Protein AF-A0A7X7R028-F1 (afdb_monomer_lite)

Foldseek 3Di:
DDQDPVLVVVLVVLLVVLVVLLVVLCCCCCPVVVDDPVVSCVVQLLSVLSVQQNVLSVVCVVVVDLCSNVVSLVSLCPRQQCQCVVDDPDPVCVSVNVSSVSSVVSSVSSVVD

Sequence (113 aa):
MSIKKSQNVIAIALAVLLLGTLLNSGYFFLGILKLSIGKWLAFNACSVAIIIYLLCFILFRISRKDFLLSVPLLPMYYYGTMGLFLMPWDAANAFAQITHILITINVGWIIYL

Secondary structure (DSSP, 8-state):
----HHHHHHHHHHHHHHHHHHHHHHIIIIIIS---HHHHHHH-HHHHHHHHHHHHHHHHHHH--THHHHTTHHHIIIIIITHHHHS--STTTHHHHHHHHHHHHHHHHHHH-

Radius of gyration: 14.29 Å; chains: 1; bounding box: 36×24×37 Å

pLDDT: mean 92.05, std 6.67, range [53.97, 97.88]

Structure (mmCIF, N/CA/C/O backbone):
data_AF-A0A7X7R028-F1
#
_entry.id   AF-A0A7X7R028-F1
#
loop_
_atom_site.group_PDB
_atom_site.id
_atom_site.type_symbol
_atom_site.label_atom_id
_atom_site.label_alt_id
_atom_site.label_comp_id
_atom_site.label_asym_id
_atom_site.label_entity_id
_atom_site.label_seq_id
_atom_site.pdbx_PDB_ins_code
_atom_site.Cartn_x
_atom_site.Cartn_y
_atom_site.Cartn_z
_atom_site.occupancy
_atom_site.B_iso_or_equiv
_atom_site.auth_seq_id
_atom_site.auth_comp_id
_atom_site.auth_asym_id
_atom_site.auth_atom_id
_atom_site.pdbx_PDB_model_num
ATOM 1 N N . MET A 1 1 ? -17.078 2.073 15.658 1.00 53.97 1 MET A N 1
ATOM 2 C CA . MET A 1 1 ? -17.662 0.784 15.261 1.00 53.97 1 MET A CA 1
ATOM 3 C C . MET A 1 1 ? -16.903 -0.309 16.001 1.00 53.97 1 MET A C 1
ATOM 5 O O . MET A 1 1 ? -15.680 -0.263 16.044 1.00 53.97 1 MET A O 1
ATOM 9 N N . SER A 1 2 ? -17.577 -1.246 16.676 1.00 60.00 2 SER A N 1
ATOM 10 C CA . SER A 1 2 ? -16.867 -2.301 17.420 1.00 60.00 2 SER A CA 1
ATOM 11 C C . SER A 1 2 ? -16.475 -3.436 16.469 1.00 60.00 2 SER A C 1
ATOM 13 O O . SER A 1 2 ? -17.306 -4.278 16.134 1.00 60.00 2 SER A O 1
ATOM 15 N N . ILE A 1 3 ? -15.224 -3.438 15.992 1.00 68.06 3 ILE A N 1
ATOM 16 C CA . ILE A 1 3 ? -14.708 -4.487 15.098 1.00 68.06 3 ILE A CA 1
ATOM 17 C C . ILE A 1 3 ? -14.632 -5.817 15.858 1.00 68.06 3 ILE A C 1
ATOM 19 O O . ILE A 1 3 ? -13.949 -5.923 16.883 1.00 68.06 3 ILE A O 1
ATOM 23 N N . LYS A 1 4 ? -15.291 -6.859 15.332 1.00 79.25 4 LYS A N 1
ATOM 24 C CA . LYS A 1 4 ? -15.238 -8.214 15.904 1.00 79.25 4 LYS A CA 1
ATOM 25 C C . LYS A 1 4 ? -13.800 -8.750 15.889 1.00 79.25 4 LYS A C 1
ATOM 27 O O . LYS A 1 4 ? -13.003 -8.421 15.011 1.00 79.25 4 LYS A O 1
ATOM 32 N N . LYS A 1 5 ? -13.457 -9.643 16.826 1.00 75.94 5 LYS A N 1
ATOM 33 C CA . LYS A 1 5 ? -12.100 -10.224 16.932 1.00 75.94 5 LYS A CA 1
ATOM 34 C C . LYS A 1 5 ? -11.610 -10.840 15.609 1.00 75.94 5 LYS A C 1
ATOM 36 O O . LYS A 1 5 ? -10.457 -10.635 15.250 1.00 75.94 5 LYS A O 1
ATOM 41 N N . SER A 1 6 ? -12.483 -11.522 14.864 1.00 76.31 6 SER A N 1
ATOM 42 C CA . SER A 1 6 ? -12.165 -12.101 13.549 1.00 76.31 6 SER A CA 1
ATOM 43 C C . SER A 1 6 ? -11.871 -11.045 12.477 1.00 76.31 6 SER A C 1
ATOM 45 O O . SER A 1 6 ? -10.884 -11.164 11.758 1.00 76.31 6 SER A O 1
ATOM 47 N N . GLN A 1 7 ? -12.666 -9.974 12.407 1.00 82.44 7 GLN A N 1
ATOM 48 C CA . GLN A 1 7 ? -12.447 -8.864 11.471 1.00 82.44 7 GLN A CA 1
ATOM 49 C C . GLN A 1 7 ? -11.133 -8.126 11.758 1.00 82.44 7 GLN A C 1
ATOM 51 O O . GLN A 1 7 ? -10.450 -7.723 10.823 1.00 82.44 7 GLN A O 1
ATOM 56 N N . ASN A 1 8 ? -10.732 -8.013 13.030 1.00 85.31 8 ASN A N 1
ATOM 57 C CA . ASN A 1 8 ? -9.435 -7.439 13.400 1.00 85.31 8 ASN A CA 1
ATOM 58 C C . ASN A 1 8 ? -8.251 -8.275 12.895 1.00 85.31 8 ASN A C 1
ATOM 60 O O . ASN A 1 8 ? -7.251 -7.709 12.462 1.00 85.31 8 ASN A O 1
ATOM 64 N N . VAL A 1 9 ? -8.348 -9.608 12.944 1.00 90.12 9 VAL A N 1
ATOM 65 C CA . VAL A 1 9 ? -7.294 -10.492 12.418 1.00 90.12 9 VAL A CA 1
ATOM 66 C C . VAL A 1 9 ? -7.176 -10.336 10.903 1.00 90.12 9 VAL A C 1
ATOM 68 O O . VAL A 1 9 ? -6.066 -10.176 10.403 1.00 90.12 9 VAL A O 1
ATOM 71 N N . ILE A 1 10 ? -8.308 -10.303 10.191 1.00 92.00 10 ILE A N 1
ATOM 72 C CA . ILE A 1 10 ? -8.341 -10.082 8.737 1.00 92.00 10 ILE A CA 1
ATOM 73 C C . ILE A 1 10 ? -7.705 -8.733 8.383 1.00 92.00 10 ILE A C 1
ATOM 75 O O . ILE A 1 10 ? -6.847 -8.677 7.508 1.00 92.00 10 ILE A O 1
ATOM 79 N N . ALA A 1 11 ? -8.052 -7.668 9.111 1.00 91.31 11 ALA A N 1
ATOM 80 C CA . ALA A 1 11 ? -7.489 -6.336 8.905 1.00 91.31 11 ALA A CA 1
ATOM 81 C C . ALA A 1 11 ? -5.959 -6.324 9.011 1.00 91.31 11 ALA A C 1
ATOM 83 O O . ALA A 1 11 ? -5.262 -5.768 8.167 1.00 91.31 11 ALA A O 1
ATOM 84 N N . ILE A 1 12 ? -5.429 -6.960 10.060 1.00 94.50 12 ILE A N 1
ATOM 85 C CA . ILE A 1 12 ? -3.986 -7.048 10.295 1.00 94.50 12 ILE A CA 1
ATOM 86 C C . ILE A 1 12 ? -3.320 -7.871 9.196 1.00 94.50 12 ILE A C 1
ATOM 88 O O . ILE A 1 12 ? -2.286 -7.455 8.682 1.00 94.50 12 ILE A O 1
ATOM 92 N N . ALA A 1 13 ? -3.910 -9.006 8.818 1.00 96.19 13 ALA A N 1
ATOM 93 C CA . ALA A 1 13 ? -3.380 -9.847 7.753 1.00 96.19 13 ALA A CA 1
ATOM 94 C C . ALA A 1 13 ? -3.298 -9.078 6.424 1.00 96.19 13 ALA A C 1
ATOM 96 O O . ALA A 1 13 ? -2.245 -9.073 5.791 1.00 96.19 13 ALA A O 1
ATOM 97 N N . LEU A 1 14 ? -4.360 -8.361 6.042 1.00 96.00 14 LEU A N 1
ATOM 98 C CA . LEU A 1 14 ? -4.381 -7.531 4.835 1.00 96.00 14 LEU A CA 1
ATOM 99 C C . LEU A 1 14 ? -3.344 -6.404 4.894 1.00 96.00 14 LEU A C 1
ATOM 101 O O . LEU A 1 14 ? -2.612 -6.201 3.928 1.00 96.00 14 LEU A O 1
ATOM 105 N N . ALA A 1 15 ? -3.220 -5.716 6.031 1.00 96.50 15 ALA A N 1
ATOM 106 C CA . ALA A 1 15 ? -2.221 -4.667 6.207 1.00 96.50 15 ALA A CA 1
ATOM 107 C C . ALA A 1 15 ? -0.782 -5.203 6.099 1.00 96.50 15 ALA A C 1
ATOM 109 O O . ALA A 1 15 ? 0.060 -4.576 5.458 1.00 96.50 15 ALA A O 1
ATOM 110 N N . VAL A 1 16 ? -0.494 -6.377 6.670 1.00 97.56 16 VAL A N 1
ATOM 111 C CA . VAL A 1 16 ? 0.828 -7.019 6.571 1.00 97.56 16 VAL A CA 1
ATOM 112 C C . VAL A 1 16 ? 1.127 -7.456 5.136 1.00 97.56 16 VAL A C 1
ATOM 114 O O . VAL A 1 16 ? 2.234 -7.226 4.653 1.00 97.56 16 VAL A O 1
ATOM 117 N N . LEU A 1 17 ? 0.152 -8.033 4.429 1.00 97.50 17 LEU A N 1
ATOM 118 C CA . LEU A 1 17 ? 0.312 -8.408 3.021 1.00 97.50 17 LEU A CA 1
ATOM 119 C C . LEU A 1 17 ? 0.577 -7.179 2.141 1.00 97.50 17 LEU A C 1
ATOM 121 O O . LEU A 1 17 ? 1.510 -7.192 1.340 1.00 97.50 17 LEU A O 1
ATOM 125 N N . LEU A 1 18 ? -0.176 -6.092 2.337 1.00 97.06 18 LEU A N 1
ATOM 126 C CA . LEU A 1 18 ? 0.045 -4.834 1.620 1.00 97.06 18 LEU A CA 1
ATOM 127 C C . LEU A 1 18 ? 1.415 -4.226 1.933 1.00 97.06 18 LEU A C 1
ATOM 129 O O . LEU A 1 18 ? 2.107 -3.785 1.015 1.00 97.06 18 LEU A O 1
ATOM 133 N N . LEU A 1 19 ? 1.857 -4.265 3.193 1.00 97.88 19 LEU A N 1
ATOM 134 C CA . LEU A 1 19 ? 3.214 -3.860 3.561 1.00 97.88 19 LEU A CA 1
ATOM 135 C C . LEU A 1 19 ? 4.267 -4.706 2.829 1.00 97.88 19 LEU A C 1
ATOM 137 O O . LEU A 1 19 ? 5.224 -4.152 2.296 1.00 97.88 19 LEU A O 1
ATOM 141 N N . GLY A 1 20 ? 4.068 -6.022 2.732 1.00 97.50 20 GLY A N 1
ATOM 142 C CA . GLY A 1 20 ? 4.939 -6.907 1.958 1.00 97.50 20 GLY A CA 1
ATOM 143 C C . GLY A 1 20 ? 5.031 -6.501 0.484 1.00 97.50 20 GLY A C 1
ATOM 144 O O . GLY A 1 20 ? 6.131 -6.384 -0.056 1.00 97.50 20 GLY A O 1
ATOM 145 N N . THR A 1 21 ? 3.897 -6.200 -0.158 1.00 95.81 21 THR A N 1
ATOM 146 C CA . THR A 1 21 ? 3.889 -5.728 -1.557 1.00 95.81 21 THR A CA 1
ATOM 147 C C . THR A 1 21 ? 4.568 -4.370 -1.733 1.00 95.81 21 THR A C 1
ATOM 149 O O . THR A 1 21 ? 5.305 -4.173 -2.701 1.00 95.81 21 THR A O 1
ATOM 152 N N . LEU A 1 22 ? 4.395 -3.457 -0.772 1.00 96.69 22 LEU A N 1
ATOM 153 C CA . LEU A 1 22 ? 5.053 -2.153 -0.767 1.00 96.69 22 LEU A CA 1
ATOM 154 C C . LEU A 1 22 ? 6.573 -2.300 -0.650 1.00 96.69 22 LEU A C 1
ATOM 156 O O . LEU A 1 22 ? 7.306 -1.640 -1.382 1.00 96.69 22 LEU A O 1
ATOM 160 N N . LEU A 1 23 ? 7.049 -3.176 0.238 1.00 96.56 23 LEU A N 1
ATOM 161 C CA . LEU A 1 23 ? 8.477 -3.443 0.409 1.00 96.56 23 LEU A CA 1
ATOM 162 C C . LEU A 1 23 ? 9.080 -4.111 -0.829 1.00 96.56 23 LEU A C 1
ATOM 164 O O . LEU A 1 23 ? 10.171 -3.730 -1.243 1.00 96.56 23 LEU A O 1
ATOM 168 N N . ASN A 1 24 ? 8.367 -5.049 -1.459 1.00 95.19 24 ASN A N 1
ATOM 169 C CA . ASN A 1 24 ? 8.803 -5.666 -2.713 1.00 95.19 24 ASN A CA 1
ATOM 170 C C . ASN A 1 24 ? 8.918 -4.632 -3.847 1.00 95.19 24 ASN A C 1
ATOM 172 O O . ASN A 1 24 ? 9.924 -4.585 -4.553 1.00 95.19 24 ASN A O 1
ATOM 176 N N . SER A 1 25 ? 7.914 -3.757 -3.976 1.00 94.38 25 SER A N 1
ATOM 177 C CA . SER A 1 25 ? 7.946 -2.608 -4.889 1.00 94.38 25 SER A CA 1
ATOM 178 C C . SER A 1 25 ? 9.152 -1.709 -4.589 1.00 94.38 25 SER A C 1
ATOM 180 O O . SER A 1 25 ? 9.959 -1.433 -5.474 1.00 94.38 25 SER A O 1
ATOM 182 N N . GLY A 1 26 ? 9.355 -1.330 -3.326 1.00 94.31 26 GLY A N 1
ATOM 183 C CA . GLY A 1 26 ? 10.494 -0.514 -2.907 1.00 94.31 26 GLY A CA 1
ATOM 184 C C . GLY A 1 26 ? 11.837 -1.160 -3.242 1.00 94.31 26 GLY A C 1
ATOM 185 O O . GLY A 1 26 ? 12.713 -0.499 -3.790 1.00 94.31 26 GLY A O 1
ATOM 186 N N . TYR A 1 27 ? 11.989 -2.461 -2.994 1.00 94.81 27 TYR A N 1
ATOM 187 C CA . TYR A 1 27 ? 13.198 -3.207 -3.338 1.00 94.81 27 TYR A CA 1
ATOM 188 C C . TYR A 1 27 ? 13.483 -3.189 -4.845 1.00 94.81 27 TYR A C 1
ATOM 190 O O . TYR A 1 27 ? 14.613 -2.924 -5.257 1.00 94.81 27 TYR A O 1
ATOM 198 N N . PHE A 1 28 ? 12.463 -3.399 -5.678 1.00 93.19 28 PHE A N 1
ATOM 199 C CA . PHE A 1 28 ? 12.620 -3.366 -7.130 1.00 93.19 28 PHE A CA 1
ATOM 200 C C . PHE A 1 28 ? 13.027 -1.972 -7.634 1.00 93.19 28 PHE A C 1
ATOM 202 O O . PHE A 1 28 ? 14.036 -1.824 -8.323 1.00 93.19 28 PHE A O 1
ATOM 209 N N . PHE A 1 29 ? 12.290 -0.925 -7.259 1.00 93.81 29 PHE A N 1
ATOM 210 C CA . PHE A 1 29 ? 12.540 0.421 -7.781 1.00 93.81 29 PHE A CA 1
ATOM 211 C C . PHE A 1 29 ? 13.799 1.070 -7.184 1.00 93.81 29 PHE A C 1
ATOM 213 O O . PHE A 1 29 ? 14.564 1.706 -7.911 1.00 93.81 29 PHE A O 1
ATOM 220 N N . LEU A 1 30 ? 14.039 0.914 -5.881 1.00 94.69 30 LEU A N 1
ATOM 221 C CA . LEU A 1 30 ? 15.171 1.550 -5.196 1.00 94.69 30 LEU A CA 1
ATOM 222 C C . LEU A 1 30 ? 16.441 0.695 -5.248 1.00 94.69 30 LEU A C 1
ATOM 224 O O . LEU A 1 30 ? 17.534 1.236 -5.378 1.00 94.69 30 LEU A O 1
ATOM 228 N N . GLY A 1 31 ? 16.317 -0.628 -5.140 1.00 93.06 31 GLY A N 1
ATOM 229 C CA . GLY A 1 31 ? 17.456 -1.547 -5.102 1.00 93.06 31 GLY A CA 1
ATOM 230 C C . GLY A 1 31 ? 17.931 -1.957 -6.492 1.00 93.06 31 GLY A C 1
ATOM 231 O O . GLY A 1 31 ? 19.109 -1.800 -6.814 1.00 93.06 31 GLY A O 1
ATOM 232 N N . ILE A 1 32 ? 17.015 -2.458 -7.326 1.00 94.06 32 ILE A N 1
ATOM 233 C CA . ILE A 1 32 ? 17.356 -2.987 -8.656 1.00 94.06 32 ILE A CA 1
ATOM 234 C C . ILE A 1 32 ? 17.483 -1.849 -9.671 1.00 94.06 32 ILE A C 1
ATOM 236 O O . ILE A 1 32 ? 18.522 -1.709 -10.314 1.00 94.06 32 ILE A O 1
ATOM 240 N N . LEU A 1 33 ? 16.457 -1.001 -9.786 1.00 93.19 33 LEU A N 1
ATOM 241 C CA . LEU A 1 33 ? 16.452 0.114 -10.741 1.00 93.19 33 LEU A CA 1
ATOM 242 C C . LEU A 1 33 ? 17.220 1.352 -10.251 1.00 93.19 33 LEU A C 1
ATOM 244 O O . LEU A 1 33 ? 17.435 2.278 -11.032 1.00 93.19 33 LEU A O 1
ATOM 248 N N . LYS A 1 34 ? 17.640 1.378 -8.976 1.00 94.44 34 LYS A N 1
ATOM 249 C CA . LYS A 1 34 ? 18.399 2.480 -8.352 1.00 94.44 34 LYS A CA 1
ATOM 250 C C . LYS A 1 34 ? 17.746 3.855 -8.529 1.00 94.44 34 LYS A C 1
ATOM 252 O O . LYS A 1 34 ? 18.425 4.877 -8.654 1.00 94.44 34 LYS A O 1
ATOM 257 N N . LEU A 1 35 ? 16.417 3.894 -8.555 1.00 93.56 35 LEU A N 1
ATOM 258 C CA . LEU A 1 35 ? 15.661 5.137 -8.625 1.00 93.56 35 LEU A CA 1
ATOM 259 C C . LEU A 1 35 ? 15.624 5.809 -7.249 1.00 93.56 35 LEU A C 1
ATOM 261 O O . LEU A 1 35 ? 15.711 5.157 -6.212 1.00 93.56 35 LEU A O 1
ATOM 265 N N . SER A 1 36 ? 15.481 7.134 -7.229 1.00 94.94 36 SER A N 1
ATOM 266 C CA . SER A 1 36 ? 15.236 7.855 -5.979 1.00 94.94 36 SER A CA 1
ATOM 267 C C . SER A 1 36 ? 13.812 7.599 -5.475 1.00 94.94 36 SER A C 1
ATOM 269 O O . SER A 1 36 ? 12.912 7.301 -6.263 1.00 94.94 36 SER A O 1
ATOM 271 N N . ILE A 1 37 ? 13.581 7.790 -4.172 1.00 92.12 37 ILE A N 1
ATOM 272 C CA . ILE A 1 37 ? 12.257 7.619 -3.542 1.00 92.12 37 ILE A CA 1
ATOM 273 C C . ILE A 1 37 ? 11.185 8.447 -4.263 1.00 92.12 37 ILE A C 1
ATOM 275 O O . ILE A 1 37 ? 10.110 7.936 -4.558 1.00 92.12 37 ILE A O 1
ATOM 279 N N . GLY A 1 38 ? 11.500 9.696 -4.623 1.00 92.38 38 GLY A N 1
ATOM 280 C CA . GLY A 1 38 ? 10.572 10.553 -5.365 1.00 92.38 38 GLY A CA 1
ATOM 281 C C . GLY A 1 38 ? 10.181 9.972 -6.726 1.00 92.38 38 GLY A C 1
ATOM 282 O O . GLY A 1 38 ? 9.004 9.973 -7.074 1.00 92.38 38 GLY A O 1
ATOM 283 N N . LYS A 1 39 ? 11.141 9.408 -7.474 1.00 92.88 39 LYS A N 1
ATOM 284 C CA . LYS A 1 39 ? 10.859 8.753 -8.761 1.00 92.88 39 LYS A CA 1
ATOM 285 C C . LYS A 1 39 ? 10.053 7.471 -8.569 1.00 92.88 39 LYS A C 1
ATOM 287 O O . LYS A 1 39 ? 9.097 7.259 -9.301 1.00 92.88 39 LYS A O 1
ATOM 292 N N . TRP A 1 40 ? 10.392 6.647 -7.578 1.00 93.88 40 TRP A N 1
ATOM 293 C CA . TRP A 1 40 ? 9.625 5.439 -7.266 1.00 93.88 40 TRP A CA 1
ATOM 294 C C . TRP A 1 40 ? 8.149 5.756 -7.000 1.00 93.88 40 TRP A C 1
ATOM 296 O O . TRP A 1 40 ? 7.278 5.169 -7.634 1.00 93.88 40 TRP A O 1
ATOM 306 N N . LEU A 1 41 ? 7.868 6.727 -6.130 1.00 92.94 41 LEU A N 1
ATOM 307 C CA . LEU A 1 41 ? 6.496 7.110 -5.793 1.00 92.94 41 LEU A CA 1
ATOM 308 C C . LEU A 1 41 ? 5.762 7.789 -6.960 1.00 92.94 41 LEU A C 1
ATOM 310 O O . LEU A 1 41 ? 4.552 7.630 -7.085 1.00 92.94 41 LEU A O 1
ATOM 314 N N . ALA A 1 42 ? 6.481 8.498 -7.836 1.00 91.94 42 ALA A N 1
ATOM 315 C CA . ALA A 1 42 ? 5.901 9.083 -9.044 1.00 91.94 42 ALA A CA 1
ATOM 316 C C . ALA A 1 42 ? 5.525 8.022 -10.095 1.00 91.94 42 ALA A C 1
ATOM 318 O O . ALA A 1 42 ? 4.487 8.143 -10.738 1.00 91.94 42 ALA A O 1
ATOM 319 N N . PHE A 1 43 ? 6.344 6.977 -10.261 1.00 87.88 43 PHE A N 1
ATOM 320 C CA . PHE A 1 43 ? 6.082 5.890 -11.214 1.00 87.88 43 PHE A CA 1
ATOM 321 C C . PHE A 1 43 ? 5.162 4.798 -10.660 1.00 87.88 43 PHE A C 1
ATOM 323 O O . PHE A 1 43 ? 4.611 4.016 -11.430 1.00 87.88 43 PHE A O 1
ATOM 330 N N . ASN A 1 44 ? 4.983 4.732 -9.340 1.00 91.94 44 ASN A N 1
ATOM 331 C CA . ASN A 1 44 ? 4.177 3.716 -8.683 1.00 91.94 44 ASN A CA 1
ATOM 332 C C . ASN A 1 44 ? 3.138 4.355 -7.746 1.00 91.94 44 ASN A C 1
ATOM 334 O O . ASN A 1 44 ? 3.301 4.422 -6.524 1.00 91.94 44 ASN A O 1
ATOM 338 N N . ALA A 1 45 ? 2.030 4.800 -8.339 1.00 91.88 45 ALA A N 1
ATOM 339 C CA . ALA A 1 45 ? 0.941 5.444 -7.609 1.00 91.88 45 ALA A CA 1
ATOM 340 C C . ALA A 1 45 ? 0.221 4.496 -6.630 1.00 91.88 45 ALA A C 1
ATOM 342 O O . ALA A 1 45 ? -0.277 4.941 -5.593 1.00 91.88 45 ALA A O 1
ATOM 343 N N . CYS A 1 46 ? 0.198 3.182 -6.895 1.00 93.00 46 CYS A N 1
ATOM 344 C CA . CYS A 1 46 ? -0.394 2.226 -5.958 1.00 93.00 46 CYS A CA 1
ATOM 345 C C . CYS A 1 46 ? 0.441 2.098 -4.674 1.00 93.00 46 CYS A C 1
ATOM 347 O O . CYS A 1 46 ? -0.131 1.966 -3.595 1.00 93.00 46 CYS A O 1
ATOM 349 N N . SER A 1 47 ? 1.767 2.268 -4.746 1.00 94.50 47 SER A N 1
ATOM 350 C CA . SER A 1 47 ? 2.632 2.336 -3.559 1.00 94.50 47 SER A CA 1
ATOM 351 C C . SER A 1 47 ? 2.300 3.551 -2.689 1.00 94.50 47 SER A C 1
ATOM 353 O O . SER A 1 47 ? 2.227 3.423 -1.468 1.00 94.50 47 SER A O 1
ATOM 355 N N . VAL A 1 48 ? 2.001 4.708 -3.295 1.00 94.94 48 VAL A N 1
ATOM 356 C CA . VAL A 1 48 ? 1.522 5.897 -2.563 1.00 94.94 48 VAL A CA 1
ATOM 357 C C . VAL A 1 48 ? 0.194 5.604 -1.861 1.00 94.94 48 VAL A C 1
ATOM 359 O O . VAL A 1 48 ? 0.055 5.877 -0.669 1.00 94.94 48 VAL A O 1
ATOM 362 N N . ALA A 1 49 ? -0.766 4.997 -2.564 1.00 95.56 49 ALA A N 1
ATOM 363 C CA . ALA A 1 49 ? -2.057 4.630 -1.981 1.00 95.56 49 ALA A CA 1
ATOM 364 C C . ALA A 1 49 ? -1.912 3.634 -0.814 1.00 95.56 49 ALA A C 1
ATOM 366 O O . ALA A 1 49 ? -2.559 3.806 0.221 1.00 95.56 49 ALA A O 1
ATOM 367 N N . ILE A 1 50 ? -1.027 2.636 -0.941 1.00 96.69 50 ILE A N 1
ATOM 368 C CA . ILE A 1 50 ? -0.722 1.681 0.134 1.00 96.69 50 ILE A CA 1
ATOM 369 C C . ILE A 1 50 ? -0.095 2.393 1.338 1.00 96.69 50 ILE A C 1
ATOM 371 O O . ILE A 1 50 ? -0.506 2.130 2.465 1.00 96.69 50 ILE A O 1
ATOM 375 N N . ILE A 1 51 ? 0.856 3.310 1.131 1.00 97.06 51 ILE A N 1
ATOM 376 C CA . ILE A 1 51 ? 1.470 4.081 2.226 1.00 97.06 51 ILE A CA 1
ATOM 377 C C . ILE A 1 51 ? 0.403 4.864 2.995 1.00 97.06 51 ILE A C 1
ATOM 379 O O . ILE A 1 51 ? 0.349 4.776 4.222 1.00 97.06 51 ILE A O 1
ATOM 383 N N . ILE A 1 52 ? -0.472 5.588 2.286 1.00 96.56 52 ILE A N 1
ATOM 384 C CA . ILE A 1 52 ? -1.565 6.348 2.909 1.00 96.56 52 ILE A CA 1
ATOM 385 C C . ILE A 1 52 ? -2.467 5.404 3.711 1.00 96.56 52 ILE A C 1
ATOM 387 O O . ILE A 1 52 ? -2.760 5.685 4.873 1.00 96.56 52 ILE A O 1
ATOM 391 N N . TYR A 1 53 ? -2.851 4.257 3.140 1.00 96.75 53 TYR A N 1
ATOM 392 C CA . TYR A 1 53 ? -3.645 3.254 3.850 1.00 96.75 53 TYR A CA 1
ATOM 393 C C . TYR A 1 53 ? -2.962 2.749 5.122 1.00 96.75 53 TYR A C 1
ATOM 395 O O . TYR A 1 53 ? -3.596 2.733 6.173 1.00 96.75 53 TYR A O 1
ATOM 403 N N . LEU A 1 54 ? -1.685 2.365 5.063 1.00 97.44 54 LEU A N 1
ATOM 404 C CA . LEU A 1 54 ? -0.961 1.830 6.219 1.00 97.44 54 LEU A CA 1
ATOM 405 C C . LEU A 1 54 ? -0.839 2.870 7.340 1.00 97.44 54 LEU A C 1
ATOM 407 O O 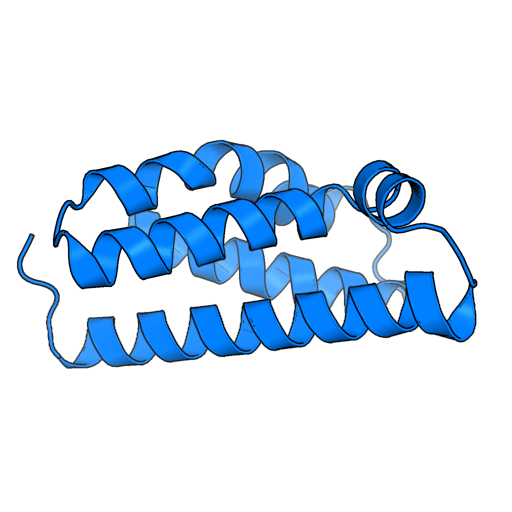. LEU A 1 54 ? -1.048 2.538 8.508 1.00 97.44 54 LEU A O 1
ATOM 411 N N . LEU A 1 55 ? -0.573 4.134 6.997 1.00 97.38 55 LEU A N 1
ATOM 412 C CA . LEU A 1 55 ? -0.551 5.237 7.961 1.00 97.38 55 LEU A CA 1
ATOM 413 C C . LEU A 1 55 ? -1.928 5.436 8.605 1.00 97.38 55 LEU A C 1
ATOM 415 O O . LEU A 1 55 ? -2.044 5.464 9.831 1.00 97.38 55 LEU A O 1
ATOM 419 N N . CYS A 1 56 ? -2.983 5.508 7.793 1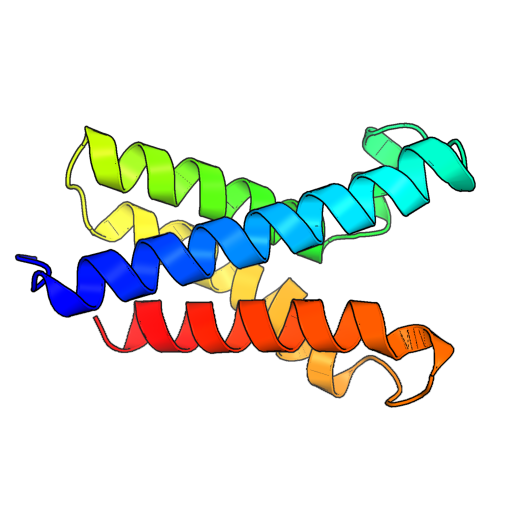.00 96.00 56 CYS A N 1
ATOM 420 C CA . CYS A 1 56 ? -4.360 5.612 8.265 1.00 96.00 56 CYS A CA 1
ATOM 421 C C . CYS A 1 56 ? -4.773 4.415 9.132 1.00 96.00 56 CYS A C 1
ATOM 423 O O . CYS A 1 56 ? -5.442 4.602 10.145 1.00 96.00 56 CYS A O 1
ATOM 425 N N . PHE A 1 57 ? -4.335 3.203 8.791 1.00 95.12 57 PHE A N 1
ATOM 426 C CA . PHE A 1 57 ? -4.598 1.991 9.559 1.00 95.12 57 PHE A CA 1
ATOM 427 C C . PHE A 1 57 ? -3.914 2.028 10.932 1.00 95.12 57 PHE A C 1
ATOM 429 O O . PHE A 1 57 ? -4.542 1.715 11.944 1.00 95.12 57 PHE A O 1
ATOM 436 N N . ILE A 1 58 ? -2.656 2.474 11.007 1.00 95.88 58 ILE A N 1
ATOM 437 C CA . ILE A 1 58 ? -1.950 2.673 12.283 1.00 95.88 58 ILE A CA 1
ATOM 438 C C . ILE A 1 58 ? -2.671 3.730 13.131 1.00 95.88 58 ILE A C 1
ATOM 440 O O . ILE A 1 58 ? -2.958 3.494 14.306 1.00 95.88 58 ILE A O 1
ATOM 444 N N . LEU A 1 59 ? -3.031 4.870 12.536 1.00 95.69 59 LEU A N 1
ATOM 445 C CA . LEU A 1 59 ? -3.765 5.932 13.229 1.00 95.69 59 LEU A CA 1
ATOM 446 C C . LEU A 1 59 ? -5.146 5.465 13.697 1.00 95.69 59 LEU A C 1
ATOM 448 O O . LEU A 1 59 ? -5.561 5.807 14.805 1.00 95.69 59 LEU A O 1
ATOM 452 N N . PHE A 1 60 ? -5.845 4.656 12.901 1.00 93.12 60 PHE A N 1
ATOM 453 C CA . PHE A 1 60 ? -7.101 4.013 13.282 1.00 93.12 60 PHE A CA 1
ATOM 454 C C . PHE A 1 60 ? -6.906 3.127 14.516 1.00 93.12 60 PHE A C 1
ATOM 456 O O . PHE A 1 60 ? -7.693 3.188 15.458 1.00 93.12 60 PHE A O 1
ATOM 463 N N . ARG A 1 61 ? -5.822 2.347 14.572 1.00 90.62 61 ARG A N 1
ATOM 464 C CA . ARG A 1 61 ? -5.527 1.470 15.713 1.00 90.62 61 ARG A CA 1
ATOM 465 C C . ARG A 1 61 ? -5.238 2.234 17.002 1.00 90.62 61 ARG A C 1
ATOM 467 O O . ARG A 1 61 ? -5.656 1.771 18.064 1.00 90.62 61 ARG A O 1
ATOM 474 N N . ILE A 1 62 ? -4.570 3.383 16.905 1.00 92.56 62 ILE A N 1
ATOM 475 C CA . ILE A 1 62 ? -4.252 4.248 18.051 1.00 92.56 62 ILE A CA 1
ATOM 476 C C . ILE A 1 62 ? -5.493 5.026 18.503 1.00 92.56 62 ILE A C 1
ATOM 478 O O . ILE A 1 62 ? -5.856 4.994 19.674 1.00 92.56 62 ILE A O 1
ATOM 482 N N . SER A 1 63 ? -6.159 5.712 17.574 1.00 90.88 63 SER A N 1
ATOM 483 C CA . SER A 1 63 ? -7.239 6.658 17.886 1.00 90.88 63 SER A CA 1
ATOM 484 C C . SER A 1 63 ? -8.631 6.030 17.964 1.00 90.88 63 SER A C 1
ATOM 486 O O . SER A 1 63 ? -9.548 6.663 18.479 1.00 90.88 63 SER A O 1
ATOM 488 N N . ARG A 1 64 ? -8.804 4.810 17.436 1.00 87.19 64 ARG A N 1
ATOM 489 C CA . ARG A 1 64 ? -10.091 4.102 17.294 1.00 87.19 64 ARG A CA 1
ATOM 490 C C . ARG A 1 64 ? -11.154 4.886 16.509 1.00 87.19 64 ARG A C 1
ATOM 492 O O . ARG A 1 64 ? -12.344 4.636 16.671 1.00 87.19 64 ARG A O 1
ATOM 499 N N . LYS A 1 65 ? -10.732 5.829 15.658 1.00 88.00 65 LYS A N 1
ATOM 500 C CA . LYS A 1 65 ? -11.613 6.653 14.816 1.00 88.00 65 LYS A CA 1
ATOM 501 C C . LYS A 1 65 ? -11.846 5.984 13.461 1.00 88.00 65 LYS A C 1
ATOM 503 O O . LYS A 1 65 ? -10.943 5.971 12.629 1.00 88.00 65 LYS A O 1
ATOM 508 N N . ASP A 1 66 ? -13.054 5.474 13.230 1.00 85.81 66 ASP A N 1
ATOM 509 C CA . ASP A 1 66 ? -13.374 4.660 12.043 1.00 85.81 66 ASP A CA 1
ATOM 510 C C . ASP A 1 66 ? -13.176 5.398 10.710 1.00 85.81 66 ASP A C 1
ATOM 512 O O . ASP A 1 66 ? -12.718 4.794 9.744 1.00 85.81 66 ASP A O 1
ATOM 516 N N . PHE A 1 67 ? -13.443 6.712 10.658 1.00 89.12 67 PHE A N 1
ATOM 517 C CA . PHE A 1 67 ? -13.331 7.496 9.416 1.00 89.12 67 PHE A CA 1
ATOM 518 C C . PHE A 1 67 ? -11.928 7.451 8.795 1.00 89.12 67 PHE A C 1
ATOM 520 O O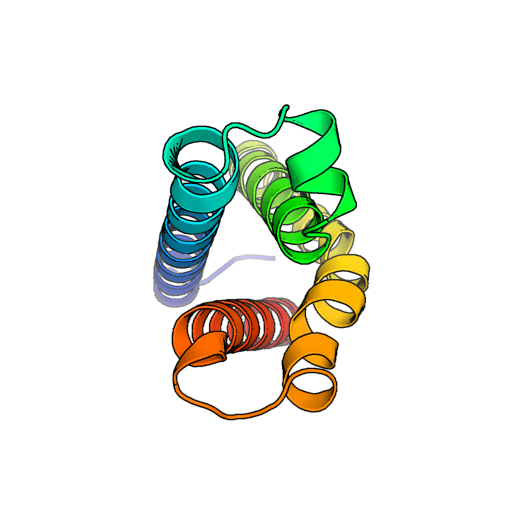 . PHE A 1 67 ? -11.776 7.677 7.596 1.00 89.12 67 PHE A O 1
ATOM 527 N N . LEU A 1 68 ? -10.893 7.154 9.590 1.00 92.75 68 LEU A N 1
ATOM 528 C CA . LEU A 1 68 ? -9.523 7.022 9.102 1.00 92.75 68 LEU A CA 1
ATOM 529 C C . LEU A 1 68 ? -9.382 5.888 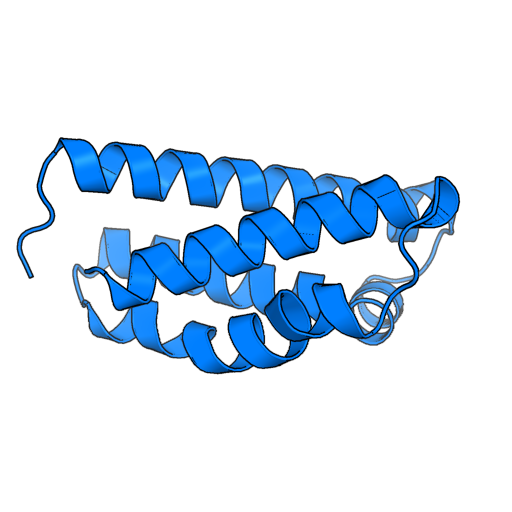8.085 1.00 92.75 68 LEU A C 1
ATOM 531 O O . LEU A 1 68 ? -8.554 6.000 7.190 1.00 92.75 68 LEU A O 1
ATOM 535 N N . LEU A 1 69 ? -10.199 4.835 8.174 1.00 91.00 69 LEU A N 1
ATOM 536 C CA . LEU A 1 69 ? -10.215 3.760 7.179 1.00 91.00 69 LEU A CA 1
ATOM 537 C C . LEU A 1 69 ? -10.863 4.203 5.859 1.00 91.00 69 LEU A C 1
ATOM 539 O O . LEU A 1 69 ? -10.503 3.688 4.805 1.00 91.00 69 LEU A O 1
ATOM 543 N N . SER A 1 70 ? -11.757 5.194 5.892 1.00 91.31 70 SER A N 1
ATOM 544 C CA . SER A 1 70 ? -12.420 5.739 4.701 1.00 91.31 70 SER A CA 1
ATOM 545 C C . SER A 1 70 ? -11.538 6.714 3.912 1.00 91.31 70 SER A C 1
ATOM 547 O O . SER A 1 70 ? -11.684 6.820 2.698 1.00 91.31 70 SER A O 1
ATOM 549 N N . VAL A 1 71 ? -10.596 7.404 4.569 1.00 93.50 71 VAL A N 1
ATOM 550 C CA . VAL A 1 71 ? -9.657 8.349 3.926 1.00 93.50 71 VAL A CA 1
ATOM 551 C C . VAL A 1 71 ? -8.892 7.730 2.740 1.00 93.50 71 VAL A C 1
ATOM 553 O O . VAL A 1 71 ? -8.910 8.318 1.657 1.00 93.50 71 VAL A O 1
ATOM 556 N N . PRO A 1 72 ? -8.237 6.559 2.874 1.00 94.62 72 PRO A N 1
ATOM 557 C CA . PRO A 1 72 ? -7.501 5.949 1.770 1.00 94.62 72 PRO A CA 1
ATOM 558 C C . PRO A 1 72 ? -8.400 5.276 0.722 1.00 94.62 72 PRO A C 1
ATOM 560 O O . PRO A 1 72 ? -7.887 4.810 -0.291 1.00 94.62 72 PRO A O 1
ATOM 563 N N . LEU A 1 73 ? -9.718 5.206 0.919 1.00 93.94 73 LEU A N 1
ATOM 564 C CA . LEU A 1 73 ? -10.598 4.386 0.083 1.00 93.94 73 LEU A CA 1
ATOM 565 C C . LEU A 1 73 ? -10.609 4.847 -1.379 1.00 93.94 73 LEU A C 1
ATOM 567 O O . LEU A 1 73 ? -10.449 4.032 -2.286 1.00 93.94 73 LEU A O 1
ATOM 571 N N . LEU A 1 74 ? -10.702 6.160 -1.606 1.00 93.81 74 LEU A N 1
ATOM 572 C CA . LEU A 1 74 ? -10.662 6.742 -2.948 1.00 93.81 74 LEU A CA 1
ATOM 573 C C . LEU A 1 74 ? -9.317 6.503 -3.668 1.00 93.81 74 LEU A C 1
ATOM 575 O O . LEU A 1 74 ? -9.342 5.968 -4.778 1.00 93.81 74 LEU A O 1
ATOM 579 N N . PRO A 1 75 ? -8.141 6.834 -3.089 1.00 93.81 75 PRO A N 1
ATOM 580 C CA . PRO A 1 75 ? -6.869 6.562 -3.755 1.00 93.81 75 PRO A CA 1
ATOM 581 C C . PRO A 1 75 ? -6.590 5.063 -3.922 1.00 93.81 75 PRO A C 1
ATOM 583 O O . PRO A 1 75 ? -6.019 4.676 -4.938 1.00 93.81 75 PRO A O 1
ATOM 586 N N . MET A 1 76 ? -7.011 4.202 -2.988 1.00 96.00 76 MET A N 1
ATOM 587 C CA . MET A 1 76 ? -6.874 2.749 -3.145 1.00 96.00 76 MET A CA 1
ATOM 588 C C . MET A 1 76 ? -7.741 2.203 -4.278 1.00 96.00 76 MET A C 1
ATOM 590 O O . MET A 1 76 ? -7.276 1.368 -5.048 1.00 96.00 76 MET A O 1
ATOM 594 N N . TYR A 1 77 ? -8.973 2.684 -4.419 1.00 95.19 77 TYR A N 1
ATOM 595 C CA . TYR A 1 77 ? -9.828 2.295 -5.533 1.00 95.19 77 TYR A CA 1
ATOM 596 C C . TYR A 1 77 ? -9.245 2.766 -6.873 1.00 95.19 77 TYR A C 1
ATOM 598 O O . TYR A 1 77 ? 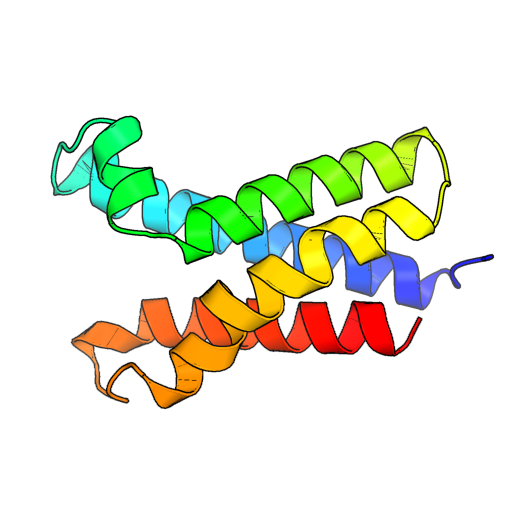-9.060 1.969 -7.793 1.00 95.19 77 TYR A O 1
ATOM 606 N N . TYR A 1 78 ? -8.892 4.050 -6.968 1.00 94.12 78 TYR A N 1
ATOM 607 C CA . TYR A 1 78 ? -8.453 4.650 -8.225 1.00 94.12 78 TYR A CA 1
ATOM 608 C C . TYR A 1 78 ? -7.069 4.161 -8.674 1.00 94.12 78 TYR A C 1
ATOM 610 O O . TYR A 1 78 ? -6.911 3.747 -9.816 1.00 94.12 78 TYR A O 1
ATOM 618 N N . TYR A 1 79 ? -6.066 4.161 -7.791 1.00 92.00 79 TYR A N 1
ATOM 619 C CA . TYR A 1 79 ? -4.705 3.737 -8.149 1.00 92.00 79 TYR A CA 1
ATOM 620 C C . TYR A 1 79 ? -4.466 2.238 -7.961 1.00 92.00 79 TYR A C 1
ATOM 622 O O . TYR A 1 79 ? -3.518 1.688 -8.516 1.00 92.00 79 TYR A O 1
ATOM 630 N N . GLY A 1 80 ? -5.296 1.573 -7.160 1.00 93.25 80 GLY A N 1
ATOM 631 C CA . GLY A 1 80 ? -5.211 0.144 -6.900 1.00 93.25 80 GLY A CA 1
ATOM 632 C C . GLY A 1 80 ? -6.212 -0.646 -7.729 1.00 93.25 80 GLY A C 1
ATOM 633 O O . GLY A 1 80 ? -5.819 -1.316 -8.674 1.00 93.25 80 GLY A O 1
ATOM 634 N N . THR A 1 81 ? -7.501 -0.589 -7.407 1.00 94.62 81 THR A N 1
ATOM 635 C CA . THR A 1 81 ? -8.506 -1.459 -8.045 1.00 94.62 81 THR A CA 1
ATOM 636 C C . THR A 1 81 ? -8.582 -1.287 -9.562 1.00 94.62 81 THR A C 1
ATOM 638 O O . THR A 1 81 ? -8.610 -2.285 -10.279 1.00 94.62 81 THR A O 1
ATOM 641 N N . MET A 1 82 ? -8.510 -0.056 -10.079 1.00 93.81 82 MET A N 1
ATOM 642 C CA . MET A 1 82 ? -8.496 0.169 -11.536 1.00 93.81 82 MET A CA 1
ATOM 643 C C . MET A 1 82 ? -7.267 -0.440 -12.231 1.00 93.81 82 MET A C 1
ATOM 645 O O . MET A 1 82 ? -7.334 -0.776 -13.412 1.00 93.81 82 MET A O 1
ATOM 649 N N . GLY A 1 83 ? -6.161 -0.644 -11.506 1.00 90.06 83 GLY A N 1
ATOM 650 C CA . GLY A 1 83 ? -4.946 -1.276 -12.027 1.00 90.06 83 GLY A CA 1
ATOM 651 C C . GLY A 1 83 ? -5.164 -2.702 -12.543 1.00 90.06 83 GLY A C 1
ATOM 652 O O . GLY A 1 83 ? -4.492 -3.095 -13.493 1.00 90.06 83 GLY A O 1
ATOM 653 N N . LEU A 1 84 ? -6.159 -3.427 -12.007 1.00 93.00 84 LEU A N 1
ATOM 654 C CA . LEU A 1 84 ? -6.545 -4.766 -12.484 1.00 93.00 84 LEU A CA 1
ATOM 655 C C . LEU A 1 84 ? -7.021 -4.773 -13.943 1.00 93.00 84 LEU A C 1
ATOM 657 O O . LEU A 1 84 ? -6.903 -5.789 -14.627 1.00 93.00 84 LEU A O 1
ATOM 661 N N . PHE A 1 85 ? -7.579 -3.650 -14.399 1.00 92.75 85 PHE A N 1
ATOM 662 C CA . PHE A 1 85 ? -8.173 -3.503 -15.728 1.00 92.75 85 PHE A CA 1
ATOM 663 C C . PHE A 1 85 ? -7.286 -2.710 -16.691 1.00 92.75 85 PHE A C 1
ATOM 665 O O . PHE A 1 85 ? -7.470 -2.796 -17.901 1.00 92.75 85 PHE A O 1
ATOM 672 N N . LEU A 1 86 ? -6.338 -1.931 -16.164 1.00 89.88 86 LEU A N 1
ATOM 673 C CA . LEU A 1 86 ? -5.416 -1.127 -16.966 1.00 89.88 86 LEU A CA 1
ATOM 674 C C . LEU A 1 86 ? -4.165 -1.904 -17.384 1.00 89.88 86 LEU A C 1
ATOM 676 O O . LEU A 1 86 ? -3.621 -1.640 -18.454 1.00 89.88 86 LEU A O 1
ATOM 680 N N . MET A 1 87 ? -3.691 -2.837 -16.553 1.00 86.69 87 MET A N 1
ATOM 681 C CA . MET A 1 87 ? -2.479 -3.599 -16.850 1.00 86.69 87 MET A CA 1
ATOM 682 C C . MET A 1 87 ? -2.780 -4.948 -17.507 1.00 86.69 87 MET A C 1
ATOM 684 O O . MET A 1 87 ? -3.736 -5.622 -17.110 1.00 86.69 87 MET A O 1
ATOM 688 N N . PRO A 1 88 ? -1.948 -5.386 -18.472 1.00 92.75 88 PRO A N 1
ATOM 689 C CA . PRO A 1 88 ? -2.060 -6.713 -19.055 1.00 92.75 88 PRO A CA 1
ATOM 690 C C . PRO A 1 88 ? -1.908 -7.816 -18.004 1.00 92.75 88 PRO A C 1
ATOM 692 O O . PRO A 1 88 ? -1.180 -7.688 -17.016 1.00 92.75 88 PRO A O 1
ATOM 695 N N . TRP A 1 89 ? -2.585 -8.934 -18.243 1.00 93.31 89 TRP A N 1
ATOM 696 C CA . TRP A 1 89 ? -2.446 -10.150 -17.448 1.00 93.31 89 TRP A CA 1
ATOM 697 C C . TRP A 1 89 ? -1.398 -11.058 -18.084 1.00 93.31 89 TRP A C 1
ATOM 699 O O . TRP A 1 89 ? -1.719 -12.012 -18.787 1.00 93.31 89 TRP A O 1
ATOM 709 N N . ASP A 1 90 ? -0.132 -10.726 -17.851 1.00 93.62 90 ASP A N 1
ATOM 710 C CA . ASP A 1 90 ? 1.019 -11.495 -18.317 1.00 93.62 90 ASP A CA 1
ATOM 711 C C . ASP A 1 90 ? 2.002 -11.797 -17.174 1.00 93.62 90 ASP A C 1
ATOM 713 O O . ASP A 1 90 ? 1.863 -11.327 -16.040 1.00 93.62 90 ASP A O 1
ATOM 717 N N . ALA A 1 91 ? 3.014 -12.611 -17.475 1.00 91.56 91 ALA A N 1
ATOM 718 C CA . ALA A 1 91 ? 4.026 -13.001 -16.500 1.00 91.56 91 ALA A CA 1
ATOM 719 C C . ALA A 1 91 ? 4.872 -11.814 -16.001 1.00 91.56 91 ALA A C 1
ATOM 721 O O . ALA A 1 91 ? 5.329 -11.836 -14.860 1.00 91.56 91 ALA A O 1
ATOM 722 N N . ALA A 1 92 ? 5.062 -10.773 -16.821 1.00 89.38 92 ALA A N 1
ATOM 723 C CA . ALA A 1 92 ? 5.836 -9.593 -16.439 1.00 89.38 92 ALA A CA 1
ATOM 724 C C . ALA A 1 92 ? 5.098 -8.747 -15.389 1.00 89.38 92 ALA A C 1
ATOM 726 O O . ALA A 1 92 ? 5.722 -8.177 -14.494 1.00 89.38 92 ALA A O 1
ATOM 727 N N . ASN A 1 93 ? 3.767 -8.720 -15.457 1.00 91.19 93 ASN A N 1
ATOM 728 C CA . ASN A 1 93 ? 2.905 -7.947 -14.572 1.00 91.19 93 ASN A CA 1
ATOM 729 C C . ASN A 1 93 ? 2.328 -8.763 -13.406 1.00 91.19 93 ASN A C 1
ATOM 731 O O . ASN A 1 93 ? 1.595 -8.211 -12.588 1.00 91.19 93 ASN A O 1
ATOM 735 N N . ALA A 1 94 ? 2.669 -10.049 -13.266 1.00 91.56 94 ALA A N 1
ATOM 736 C CA . ALA A 1 94 ? 2.096 -10.932 -12.245 1.00 91.56 94 ALA A CA 1
ATOM 737 C C . ALA A 1 94 ? 2.196 -10.358 -10.816 1.00 91.56 94 ALA A C 1
ATOM 739 O O 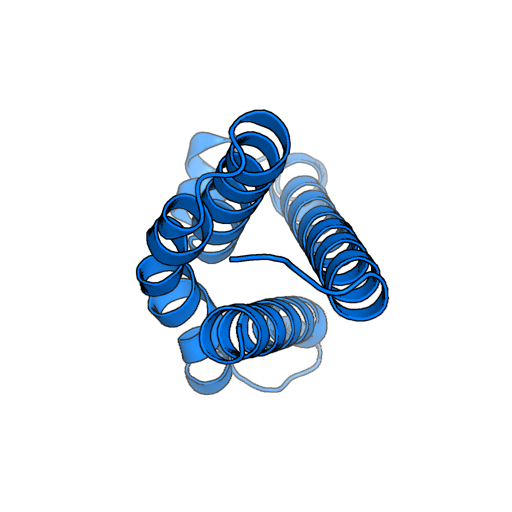. ALA A 1 94 ? 1.213 -10.346 -10.075 1.00 91.56 94 ALA A O 1
ATOM 740 N N . PHE A 1 95 ? 3.352 -9.804 -10.437 1.00 90.44 95 PHE A N 1
ATOM 741 C CA . PHE A 1 95 ? 3.531 -9.171 -9.122 1.00 90.44 95 PHE A CA 1
ATOM 742 C C . PHE A 1 95 ? 2.709 -7.890 -8.950 1.00 90.44 95 PHE A C 1
ATOM 744 O O . PHE A 1 95 ? 2.186 -7.627 -7.861 1.00 90.44 95 PHE A O 1
ATOM 751 N N . ALA A 1 96 ? 2.571 -7.101 -10.015 1.00 91.81 96 ALA A N 1
ATOM 752 C CA . ALA A 1 96 ? 1.711 -5.929 -9.998 1.00 91.81 96 ALA A CA 1
ATOM 753 C C . ALA A 1 96 ? 0.249 -6.362 -9.805 1.00 91.81 96 ALA A C 1
ATOM 755 O O . ALA A 1 96 ? -0.410 -5.881 -8.887 1.00 91.81 96 ALA A O 1
ATOM 756 N N . GLN A 1 97 ? -0.225 -7.354 -10.564 1.00 94.88 97 GLN A N 1
ATOM 757 C CA . GLN A 1 97 ? -1.588 -7.878 -10.448 1.00 94.88 97 GLN A CA 1
ATOM 758 C C . GLN A 1 97 ? -1.889 -8.420 -9.044 1.00 94.88 97 GLN A C 1
ATOM 760 O O . GLN A 1 97 ? -2.920 -8.079 -8.471 1.00 94.88 97 GLN A O 1
ATOM 765 N N . ILE A 1 98 ? -0.967 -9.168 -8.424 1.00 95.12 98 ILE A N 1
ATOM 766 C CA . ILE A 1 98 ? -1.114 -9.617 -7.026 1.00 95.12 98 ILE A CA 1
ATOM 767 C C . ILE A 1 98 ? -1.302 -8.422 -6.079 1.00 95.12 98 ILE A C 1
ATOM 769 O O . ILE A 1 98 ? -2.179 -8.445 -5.214 1.00 95.12 98 ILE A O 1
ATOM 773 N N . THR A 1 99 ? -0.523 -7.355 -6.263 1.00 95.75 99 THR A N 1
ATOM 774 C CA . THR A 1 99 ? -0.649 -6.125 -5.465 1.00 95.75 99 THR A CA 1
ATOM 775 C C . THR A 1 99 ? -2.034 -5.493 -5.634 1.00 95.75 99 THR A C 1
ATOM 777 O O . THR A 1 99 ? -2.681 -5.140 -4.649 1.00 95.75 99 THR A O 1
ATOM 780 N N . HIS A 1 100 ? -2.539 -5.413 -6.865 1.00 96.50 100 HIS A N 1
ATOM 781 C CA . HIS A 1 100 ? -3.859 -4.854 -7.159 1.00 96.50 100 HIS A CA 1
ATOM 782 C C . HIS A 1 100 ? -5.019 -5.718 -6.642 1.00 96.50 100 HIS A C 1
ATOM 784 O O . HIS A 1 100 ? -6.021 -5.173 -6.166 1.00 96.50 100 HIS A O 1
ATOM 790 N N . ILE A 1 101 ? -4.873 -7.047 -6.644 1.00 97.06 101 ILE A N 1
ATOM 791 C CA . ILE A 1 101 ? -5.832 -7.969 -6.019 1.00 97.06 101 ILE A CA 1
ATOM 792 C C . ILE A 1 101 ? -5.905 -7.690 -4.516 1.00 97.06 101 ILE A C 1
ATOM 794 O O . ILE A 1 101 ? -6.996 -7.508 -3.977 1.00 97.06 101 ILE A O 1
ATOM 798 N N . LEU A 1 102 ? -4.757 -7.591 -3.840 1.00 97.06 102 LEU A N 1
ATOM 799 C CA . LEU A 1 102 ? -4.707 -7.328 -2.401 1.00 97.06 102 LEU A CA 1
ATOM 800 C C . LEU A 1 102 ? -5.294 -5.960 -2.040 1.00 97.06 102 LEU A C 1
ATOM 802 O O . LEU A 1 102 ? -6.048 -5.860 -1.071 1.00 97.06 102 LEU A O 1
ATOM 806 N N . ILE A 1 103 ? -5.016 -4.922 -2.837 1.00 96.69 103 ILE A N 1
ATOM 807 C CA . ILE A 1 103 ? -5.651 -3.610 -2.663 1.00 96.69 103 ILE A CA 1
ATOM 808 C C . ILE A 1 103 ? -7.172 -3.731 -2.804 1.00 96.69 103 ILE A C 1
ATOM 810 O O . ILE A 1 103 ? -7.900 -3.213 -1.962 1.00 96.69 103 ILE A O 1
ATOM 814 N N . THR A 1 104 ? -7.658 -4.447 -3.818 1.00 97.06 104 THR A N 1
ATOM 815 C CA . THR A 1 104 ? -9.097 -4.593 -4.085 1.00 97.06 104 THR A CA 1
ATOM 816 C C . THR A 1 104 ? -9.817 -5.359 -2.980 1.00 97.06 104 THR A C 1
ATOM 818 O O . THR A 1 104 ? -10.872 -4.923 -2.523 1.00 97.06 104 THR A O 1
ATOM 821 N N . ILE A 1 105 ? -9.227 -6.451 -2.485 1.00 96.69 105 ILE A N 1
ATOM 822 C CA . ILE A 1 105 ? -9.754 -7.190 -1.329 1.00 96.69 105 ILE A CA 1
ATOM 823 C C . ILE A 1 105 ? -9.818 -6.273 -0.105 1.00 96.69 105 ILE A C 1
ATOM 825 O O . ILE A 1 105 ? -10.808 -6.283 0.623 1.00 96.69 105 ILE A O 1
ATOM 829 N N . ASN A 1 106 ? -8.791 -5.450 0.111 1.00 95.38 106 ASN A N 1
ATOM 830 C CA . ASN A 1 106 ? -8.763 -4.522 1.232 1.00 95.38 106 ASN A CA 1
ATOM 831 C C . ASN A 1 106 ? -9.807 -3.401 1.103 1.00 95.38 106 ASN A C 1
ATOM 833 O O . ASN A 1 106 ? -10.479 -3.094 2.081 1.00 95.38 106 ASN A O 1
ATOM 837 N N . VAL A 1 107 ? -10.018 -2.845 -0.093 1.00 95.38 107 VAL A N 1
ATOM 838 C CA . VAL A 1 107 ? -11.122 -1.902 -0.352 1.00 95.38 107 VAL A CA 1
ATOM 839 C C . VAL A 1 107 ? -12.469 -2.561 -0.052 1.00 95.38 107 VAL A C 1
ATOM 841 O O . VAL A 1 107 ? -13.273 -1.990 0.680 1.00 95.38 107 VAL A O 1
ATOM 844 N N . GLY A 1 108 ? -12.692 -3.786 -0.541 1.00 94.31 108 GLY A N 1
ATOM 845 C CA . GLY A 1 108 ? -13.908 -4.548 -0.251 1.00 94.31 108 GLY A CA 1
ATOM 846 C C . GLY A 1 108 ? -14.109 -4.793 1.246 1.00 94.31 108 GLY A C 1
ATOM 847 O O . GLY A 1 108 ? -15.223 -4.665 1.746 1.00 94.31 108 GLY A O 1
ATOM 848 N N . TRP A 1 109 ? -13.033 -5.071 1.985 1.00 92.88 109 TRP A N 1
ATOM 849 C CA . TRP A 1 109 ? -13.080 -5.227 3.438 1.00 92.88 109 TRP A CA 1
ATOM 850 C C . TRP A 1 109 ? -13.453 -3.927 4.163 1.00 92.88 109 TRP A C 1
ATOM 852 O O . TRP A 1 109 ? -14.270 -3.973 5.079 1.00 92.88 109 TRP A O 1
ATOM 862 N N . ILE A 1 110 ? -12.907 -2.777 3.746 1.00 91.31 110 ILE A N 1
ATOM 863 C CA . ILE A 1 110 ? -13.259 -1.474 4.336 1.00 91.31 110 ILE A CA 1
ATOM 864 C C . ILE A 1 110 ? -14.726 -1.124 4.056 1.00 91.31 110 ILE A C 1
ATOM 866 O O . ILE A 1 110 ? -15.379 -0.574 4.930 1.00 91.31 110 ILE A O 1
ATOM 870 N N . ILE A 1 111 ? -15.250 -1.446 2.868 1.00 90.81 111 ILE A N 1
ATOM 871 C CA . ILE A 1 111 ? -16.666 -1.216 2.518 1.00 90.81 111 ILE A CA 1
ATOM 872 C C . ILE A 1 111 ? -17.600 -2.160 3.290 1.00 90.81 111 ILE A C 1
ATOM 874 O O . ILE A 1 111 ? -18.732 -1.796 3.592 1.00 90.81 111 ILE A O 1
ATOM 878 N N . TYR A 1 112 ? -17.147 -3.383 3.578 1.00 88.12 112 TYR A N 1
ATOM 879 C CA . TYR A 1 112 ? -17.922 -4.380 4.320 1.00 88.12 112 TYR A CA 1
ATOM 880 C C . TYR A 1 112 ? -18.032 -4.086 5.825 1.00 88.12 112 TYR A C 1
ATOM 882 O O . TYR A 1 112 ? -18.956 -4.588 6.467 1.00 88.12 112 TYR A O 1
ATOM 890 N N . LEU A 1 113 ? -17.075 -3.343 6.394 1.00 79.50 113 LEU A N 1
ATOM 891 C CA . LEU A 1 113 ? -17.157 -2.830 7.763 1.00 79.50 113 LEU A CA 1
ATOM 892 C C . LEU A 1 113 ? -18.350 -1.875 7.878 1.00 79.50 113 LEU A C 1
ATOM 894 O O . LEU A 1 113 ? -19.305 -2.268 8.577 1.00 79.50 113 LEU A O 1
#